Protein AF-A0A812IFD4-F1 (afdb_monomer)

Mean predicted aligned error: 11.05 Å

Radius of gyration: 20.98 Å; Cα contacts (8 Å, |Δi|>4): 106; chains: 1; bounding box: 43×43×52 Å

Secondary structure (DSSP, 8-state):
---PPPPHHHHHHHHHHHHHHHHHHHHHHS--SSB--HHHHHHHHHHHHHHHHHHHHHHHHHHHTT---S---TTHHHHHHHHHHHHHT-B-GGG-SS-TTTTHHHHHHHHHHTS-GGGHHHHHHHHHHHHHHTSPP-

Foldseek 3Di:
DPDDDDDPVLVVLVVLLVVLVVVLVVLLVVPPDQFADLVSLQVSLVSLVSNVVSLVVNVVVCVVVVHPDRDDDPCVVVSNQQSVCCNPVRGRSVPDDADPVRVPVVVLVVQQVVDDPVCSVVSSVVVVVVVVVPPPDD

Structure (mmCIF, N/CA/C/O backbone):
data_AF-A0A812IFD4-F1
#
_entry.id   AF-A0A812IFD4-F1
#
loop_
_atom_site.group_PDB
_atom_site.id
_atom_site.type_symbol
_atom_site.label_atom_id
_atom_site.label_alt_id
_atom_site.label_comp_id
_atom_site.label_asym_id
_atom_site.label_entity_id
_atom_site.label_seq_id
_atom_site.pdbx_PDB_ins_code
_atom_site.Cartn_x
_atom_site.Cartn_y
_atom_site.Cartn_z
_atom_site.occupancy
_atom_site.B_iso_or_equiv
_atom_site.auth_seq_id
_atom_site.auth_comp_id
_atom_site.auth_asym_id
_atom_site.auth_atom_id
_atom_site.pdbx_PDB_model_num
ATOM 1 N N . MET A 1 1 ? 20.183 -14.908 -19.687 1.00 52.84 1 MET A N 1
ATOM 2 C CA . MET A 1 1 ? 19.406 -13.725 -20.124 1.00 52.84 1 MET A CA 1
ATOM 3 C C . MET A 1 1 ? 20.184 -12.481 -19.714 1.00 52.84 1 MET A C 1
ATOM 5 O O . MET A 1 1 ? 20.318 -12.234 -18.522 1.00 52.84 1 MET A O 1
ATOM 9 N N . LEU A 1 2 ? 20.796 -11.768 -20.662 1.00 50.41 2 LEU A N 1
ATOM 10 C CA . LEU A 1 2 ? 21.571 -10.558 -20.366 1.00 50.41 2 LEU A CA 1
ATOM 11 C C . LEU A 1 2 ? 20.608 -9.449 -19.907 1.00 50.41 2 LEU A C 1
ATOM 13 O O . LEU A 1 2 ? 19.677 -9.092 -20.623 1.00 50.41 2 LEU A O 1
ATOM 17 N N . SER A 1 3 ? 20.794 -8.956 -18.681 1.00 67.56 3 SER A N 1
ATOM 18 C CA . SER A 1 3 ? 19.935 -7.945 -18.051 1.00 67.56 3 SER A CA 1
ATOM 19 C C . SER A 1 3 ? 20.046 -6.614 -18.800 1.00 67.56 3 SER A C 1
ATOM 21 O O . SER A 1 3 ? 21.043 -5.904 -18.672 1.00 67.56 3 SER A O 1
ATOM 23 N N . ARG A 1 4 ? 19.023 -6.267 -19.595 1.00 81.12 4 ARG A N 1
ATOM 24 C CA . ARG A 1 4 ? 18.864 -4.936 -20.203 1.00 81.12 4 ARG A CA 1
ATOM 25 C C . ARG A 1 4 ? 18.995 -3.867 -19.1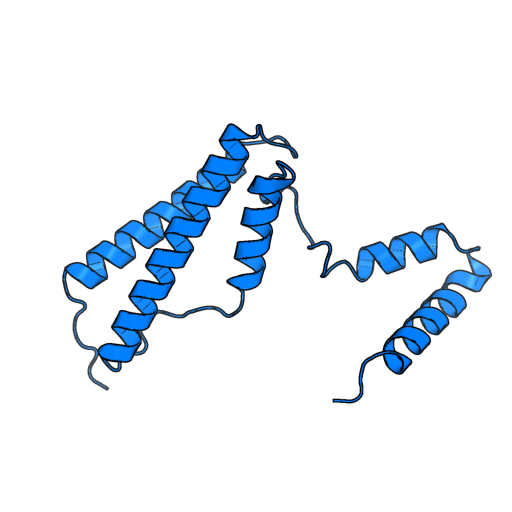14 1.00 81.12 4 ARG A C 1
ATOM 27 O O . ARG A 1 4 ? 18.287 -3.942 -18.110 1.00 81.12 4 ARG A O 1
ATOM 34 N N . LYS A 1 5 ? 19.838 -2.850 -19.322 1.00 85.31 5 LYS A N 1
ATOM 35 C CA . LYS A 1 5 ? 19.914 -1.701 -18.405 1.00 85.31 5 LYS A CA 1
ATOM 36 C C . LYS A 1 5 ? 18.553 -0.983 -18.337 1.00 85.31 5 LYS A C 1
ATOM 38 O O . LYS A 1 5 ? 17.932 -0.790 -19.386 1.00 85.31 5 LYS A O 1
ATOM 43 N N . PRO A 1 6 ? 18.078 -0.609 -17.138 1.00 85.44 6 PRO A N 1
ATOM 44 C CA . PRO A 1 6 ? 16.825 0.123 -17.012 1.00 85.44 6 PRO A CA 1
ATOM 45 C C . PRO A 1 6 ? 16.953 1.488 -17.694 1.00 85.44 6 PRO A C 1
ATOM 47 O O . PRO A 1 6 ? 17.998 2.129 -17.610 1.00 85.44 6 PRO A O 1
ATOM 50 N N . GLY A 1 7 ? 15.904 1.911 -18.398 1.00 89.38 7 GLY A N 1
ATOM 51 C CA . GLY A 1 7 ? 15.865 3.244 -19.009 1.00 89.38 7 GLY A CA 1
ATOM 52 C C . GLY A 1 7 ? 15.468 4.322 -17.999 1.00 89.38 7 GLY A C 1
ATOM 53 O O . GLY A 1 7 ? 14.851 4.018 -16.979 1.00 89.38 7 GLY A O 1
ATOM 54 N N . ASP A 1 8 ? 15.724 5.592 -18.312 1.00 92.62 8 ASP A N 1
ATOM 55 C CA . ASP A 1 8 ? 15.456 6.725 -17.407 1.00 92.62 8 ASP A CA 1
ATOM 56 C C . ASP A 1 8 ? 14.009 6.777 -16.904 1.00 92.62 8 ASP A C 1
ATOM 58 O O . ASP A 1 8 ? 13.746 7.059 -15.735 1.00 92.62 8 ASP A O 1
ATOM 62 N N . ARG A 1 9 ? 13.046 6.440 -17.770 1.00 91.75 9 ARG A N 1
ATOM 63 C CA . ARG A 1 9 ? 11.626 6.377 -17.398 1.00 91.75 9 ARG A CA 1
ATOM 64 C C . ARG A 1 9 ? 11.344 5.292 -16.359 1.00 91.75 9 ARG A C 1
ATOM 66 O O . ARG A 1 9 ? 10.554 5.520 -15.448 1.00 91.75 9 ARG A O 1
ATOM 73 N N . GLU A 1 10 ? 11.978 4.132 -16.492 1.00 92.38 10 GLU A N 1
ATOM 74 C CA . GLU A 1 10 ? 11.846 3.021 -15.545 1.00 92.38 10 GLU A CA 1
ATOM 75 C C . GLU A 1 10 ? 12.463 3.396 -14.193 1.00 92.38 10 GLU A C 1
ATOM 77 O O . GLU A 1 10 ? 11.832 3.206 -13.158 1.00 92.38 10 GLU A O 1
ATOM 82 N N . ILE A 1 11 ? 13.642 4.028 -14.208 1.00 93.38 11 ILE A N 1
ATOM 83 C CA . ILE A 1 11 ? 14.314 4.537 -13.004 1.00 93.38 11 ILE A CA 1
ATOM 84 C C . ILE A 1 11 ? 13.447 5.590 -12.303 1.00 93.38 11 ILE A C 1
ATOM 86 O O . ILE A 1 11 ? 13.251 5.526 -11.089 1.00 93.38 11 ILE A O 1
ATOM 90 N N . LYS A 1 12 ? 12.869 6.531 -13.057 1.00 95.31 12 LYS A N 1
ATOM 91 C CA . LYS A 1 12 ? 11.994 7.573 -12.506 1.00 95.31 12 LYS A CA 1
ATOM 92 C C . LYS A 1 12 ? 10.736 6.984 -11.870 1.00 95.31 12 LYS A C 1
ATOM 94 O O . LYS A 1 12 ? 10.364 7.394 -10.774 1.00 95.31 12 LYS A O 1
ATOM 99 N N . LEU A 1 13 ? 10.100 6.008 -12.520 1.00 94.06 13 LEU A N 1
ATOM 100 C CA . LEU A 1 13 ? 8.943 5.307 -11.957 1.00 94.06 13 LEU A CA 1
ATOM 101 C C . LEU A 1 13 ? 9.309 4.529 -10.690 1.00 94.06 13 LEU A C 1
ATOM 103 O O . LEU A 1 13 ? 8.551 4.568 -9.725 1.00 94.06 13 LEU A O 1
ATOM 107 N N . ALA A 1 14 ? 10.469 3.870 -10.667 1.00 93.00 14 ALA A N 1
ATOM 108 C CA . ALA A 1 14 ? 10.960 3.148 -9.497 1.00 93.00 14 ALA A CA 1
ATOM 109 C C . ALA A 1 14 ? 11.222 4.087 -8.313 1.00 93.00 14 ALA A C 1
ATOM 111 O O . ALA A 1 14 ? 10.797 3.798 -7.193 1.00 93.00 14 ALA A O 1
ATOM 112 N N . SER A 1 15 ? 11.848 5.237 -8.573 1.00 95.75 15 SER A N 1
ATOM 113 C CA . SER A 1 15 ? 12.091 6.274 -7.568 1.00 95.75 15 SER A CA 1
ATOM 114 C C . SER A 1 15 ? 10.778 6.809 -6.988 1.00 95.75 15 SER A C 1
ATOM 116 O O . SER A 1 15 ? 10.565 6.736 -5.782 1.00 95.75 15 SER A O 1
ATOM 118 N N . LEU A 1 16 ? 9.835 7.219 -7.846 1.00 96.62 16 LEU A N 1
ATOM 119 C CA . LEU A 1 16 ? 8.522 7.717 -7.415 1.00 96.62 16 LEU A CA 1
ATOM 120 C C . LEU A 1 16 ? 7.705 6.660 -6.663 1.00 96.62 16 LEU A C 1
ATOM 122 O O . LEU A 1 16 ? 7.031 6.975 -5.686 1.00 96.62 16 LEU A O 1
ATOM 126 N N . SER A 1 17 ? 7.758 5.402 -7.109 1.00 94.69 17 SER A N 1
ATOM 127 C CA . SER A 1 17 ? 7.079 4.294 -6.434 1.00 94.69 17 SER A CA 1
ATOM 128 C C . SER A 1 17 ? 7.634 4.102 -5.025 1.00 94.69 17 SER A C 1
ATOM 130 O O . SER A 1 17 ? 6.870 3.909 -4.082 1.00 94.69 17 SER A O 1
ATOM 132 N N . THR A 1 18 ? 8.958 4.162 -4.881 1.00 93.06 18 THR A N 1
ATOM 133 C CA . THR A 1 18 ? 9.636 4.023 -3.587 1.00 93.06 18 THR A CA 1
ATOM 134 C C . THR A 1 18 ? 9.293 5.187 -2.667 1.00 93.06 18 THR A C 1
ATOM 136 O O . THR A 1 18 ? 8.935 4.959 -1.516 1.00 93.06 18 THR A O 1
ATOM 139 N N . ASP A 1 19 ? 9.316 6.416 -3.183 1.00 96.31 19 ASP A N 1
ATOM 140 C CA . ASP A 1 19 ? 8.955 7.615 -2.426 1.00 96.31 19 ASP A CA 1
ATOM 141 C C . ASP A 1 19 ? 7.507 7.559 -1.912 1.00 96.31 19 ASP A C 1
ATOM 143 O O . ASP A 1 19 ? 7.263 7.769 -0.726 1.00 96.31 19 ASP A O 1
ATOM 147 N N . CYS A 1 20 ? 6.551 7.154 -2.760 1.00 96.12 20 CYS A N 1
ATOM 148 C CA . CYS A 1 20 ? 5.160 6.968 -2.337 1.00 96.12 20 CYS A CA 1
ATOM 149 C C . CYS A 1 20 ? 5.043 5.946 -1.200 1.00 96.12 20 CYS A C 1
ATOM 151 O O . CYS A 1 20 ? 4.311 6.176 -0.240 1.00 96.12 20 CYS A O 1
ATOM 153 N N . LEU A 1 21 ? 5.766 4.826 -1.285 1.00 93.75 21 LEU A N 1
ATOM 154 C CA . LEU A 1 21 ? 5.730 3.795 -0.249 1.00 93.75 21 LEU A CA 1
ATOM 155 C C . LEU A 1 21 ? 6.345 4.287 1.068 1.00 93.75 21 LEU A C 1
ATOM 157 O O . LEU A 1 21 ? 5.760 4.085 2.131 1.00 93.75 21 LEU A O 1
ATOM 161 N N . LEU A 1 22 ? 7.495 4.962 1.007 1.00 94.81 22 LEU A N 1
ATOM 162 C CA . LEU A 1 22 ? 8.148 5.542 2.184 1.00 94.81 22 LEU A CA 1
ATOM 163 C C . LEU A 1 22 ? 7.264 6.599 2.843 1.00 94.81 22 LEU A C 1
ATOM 165 O O . LEU A 1 22 ? 7.095 6.597 4.062 1.00 94.81 22 LEU A O 1
ATOM 169 N N . ARG A 1 23 ? 6.643 7.464 2.038 1.00 96.69 23 ARG A N 1
ATOM 170 C CA . ARG A 1 23 ? 5.703 8.470 2.524 1.00 96.69 23 ARG A CA 1
ATOM 171 C C . ARG A 1 23 ? 4.472 7.833 3.156 1.00 96.69 23 ARG A C 1
ATOM 173 O O . ARG A 1 23 ? 4.028 8.306 4.196 1.00 96.69 23 ARG A O 1
ATOM 180 N N . TRP A 1 24 ? 3.947 6.754 2.579 1.00 95.56 24 TRP A N 1
ATOM 181 C CA . TRP A 1 24 ? 2.843 6.006 3.176 1.00 95.56 24 TRP A CA 1
ATOM 182 C C . TRP A 1 24 ? 3.212 5.465 4.564 1.00 95.56 24 TRP A C 1
ATOM 184 O O . TRP A 1 24 ? 2.483 5.723 5.519 1.00 95.56 24 TRP A O 1
ATOM 194 N N . PHE A 1 25 ? 4.375 4.813 4.702 1.00 94.50 25 PHE A N 1
ATOM 195 C CA . PHE A 1 25 ? 4.877 4.348 6.002 1.00 94.50 25 PHE A CA 1
ATOM 196 C C . PHE A 1 25 ? 5.063 5.498 6.997 1.00 94.50 25 PHE A C 1
ATOM 198 O O . PHE A 1 25 ? 4.661 5.398 8.154 1.00 94.50 25 PHE A O 1
ATOM 205 N N . HIS A 1 26 ? 5.624 6.619 6.546 1.00 94.69 26 HIS A N 1
ATOM 206 C CA . HIS A 1 26 ? 5.794 7.798 7.386 1.00 94.69 26 HIS A CA 1
ATOM 207 C C . HIS A 1 26 ? 4.453 8.333 7.909 1.00 94.69 26 HIS A C 1
ATOM 209 O O . HIS A 1 26 ? 4.339 8.632 9.096 1.00 94.69 26 HIS A O 1
ATOM 215 N N . LEU A 1 27 ? 3.424 8.417 7.059 1.00 94.44 27 LEU A N 1
ATOM 216 C CA . LEU A 1 27 ? 2.098 8.911 7.447 1.00 94.44 27 LEU A CA 1
ATOM 217 C C . LEU A 1 27 ? 1.430 8.024 8.506 1.00 94.44 27 LEU A C 1
ATOM 219 O O . LEU A 1 27 ? 0.847 8.547 9.458 1.00 94.44 27 LEU A O 1
ATOM 223 N N . ILE A 1 28 ? 1.526 6.698 8.371 1.00 93.12 28 ILE A N 1
ATOM 224 C CA . ILE A 1 28 ? 0.915 5.776 9.340 1.00 93.12 28 ILE A CA 1
ATOM 225 C C . ILE A 1 28 ? 1.673 5.749 10.675 1.00 93.12 28 ILE A C 1
ATOM 227 O O . ILE A 1 28 ? 1.037 5.660 11.725 1.00 93.12 28 ILE A O 1
ATOM 231 N N . GLU A 1 29 ? 3.005 5.890 10.662 1.00 91.00 29 GLU A N 1
ATOM 232 C CA . GLU A 1 29 ? 3.833 5.907 11.880 1.00 91.00 29 GLU A CA 1
ATOM 233 C C . GLU A 1 29 ? 3.729 7.228 12.648 1.00 91.00 29 GLU A C 1
ATOM 235 O O . GLU A 1 29 ? 3.665 7.234 13.877 1.00 91.00 29 GLU A O 1
ATOM 240 N N . THR A 1 30 ? 3.655 8.356 11.938 1.00 92.50 30 THR A N 1
ATOM 241 C CA . THR A 1 30 ? 3.490 9.686 12.554 1.00 92.50 30 THR A CA 1
ATOM 242 C C . THR A 1 30 ? 2.069 9.961 13.040 1.00 92.50 30 THR A C 1
ATOM 244 O O . THR A 1 30 ? 1.834 10.960 13.719 1.00 92.50 30 THR A O 1
ATOM 247 N N . SER A 1 31 ? 1.128 9.060 12.754 1.00 87.94 31 SER A N 1
ATOM 248 C CA . SER A 1 31 ? -0.249 9.111 13.242 1.00 87.94 31 SER A CA 1
ATOM 249 C C . SER A 1 31 ? -0.424 8.136 14.418 1.00 87.94 31 SER A C 1
ATOM 251 O O . SER A 1 31 ? -0.900 7.024 14.229 1.00 87.94 31 SER A O 1
ATOM 253 N N . PRO A 1 32 ? -0.080 8.486 15.672 1.00 76.88 32 PRO A N 1
ATOM 254 C CA . PRO A 1 32 ? -0.049 7.518 16.778 1.00 76.88 32 PRO A CA 1
ATOM 255 C C . PRO A 1 32 ? -1.429 6.972 17.175 1.00 76.88 32 PRO A C 1
ATOM 257 O O . PRO A 1 32 ? -1.519 5.986 17.907 1.00 76.88 32 PRO A O 1
ATOM 260 N N . LYS A 1 33 ? -2.511 7.617 16.728 1.00 85.62 33 LYS A N 1
ATOM 261 C CA . LYS A 1 33 ? -3.884 7.235 17.056 1.00 85.62 33 LYS A CA 1
ATOM 262 C C . LYS A 1 33 ? -4.353 6.075 16.178 1.00 85.62 33 LYS A C 1
ATOM 264 O O . LYS A 1 33 ? -4.021 5.995 14.999 1.00 85.62 33 LYS A O 1
ATOM 269 N N . ARG A 1 34 ? -5.195 5.217 16.763 1.00 85.75 34 ARG A N 1
ATOM 270 C CA . ARG A 1 34 ? -5.886 4.131 16.048 1.00 85.75 34 ARG A CA 1
ATOM 271 C C . ARG A 1 34 ? -6.812 4.655 14.949 1.00 85.75 34 ARG A C 1
ATOM 273 O O . ARG A 1 34 ? -6.938 4.009 13.919 1.00 85.75 34 ARG A O 1
ATOM 280 N N . PHE A 1 35 ? -7.423 5.815 15.174 1.00 90.88 35 PHE A N 1
ATOM 281 C CA . PHE A 1 35 ? -8.280 6.492 14.209 1.00 90.88 35 PHE A CA 1
ATOM 282 C C . PHE A 1 35 ? -7.647 7.823 13.807 1.00 90.88 35 PHE A C 1
ATOM 284 O O . PHE A 1 35 ? -7.158 8.569 14.663 1.00 90.88 35 PHE A O 1
ATOM 291 N N . VAL A 1 36 ? -7.653 8.098 12.511 1.00 92.25 36 VAL A N 1
ATOM 292 C CA . VAL A 1 36 ? -7.161 9.322 11.881 1.00 92.25 36 VAL A CA 1
ATOM 293 C C . VAL A 1 36 ? -8.337 10.189 11.437 1.00 92.25 36 VAL A C 1
ATOM 295 O O . VAL A 1 36 ? -9.470 9.719 11.344 1.00 92.25 36 VAL A O 1
ATOM 298 N N . SER A 1 37 ? -8.091 11.476 11.185 1.00 94.19 37 SER A N 1
ATOM 299 C CA . SER A 1 37 ? -9.126 12.327 10.587 1.00 94.19 37 SER A CA 1
ATOM 300 C C . SER A 1 37 ? -9.450 11.867 9.161 1.00 94.19 37 SER A C 1
ATOM 302 O O . SER A 1 37 ? -8.620 11.237 8.507 1.00 94.19 37 SER A O 1
ATOM 304 N N . GLN A 1 38 ? -10.625 12.233 8.642 1.00 94.19 38 GLN A N 1
ATOM 305 C CA . GLN A 1 38 ? -11.006 11.912 7.260 1.00 94.19 38 GLN A CA 1
ATOM 306 C C . GLN A 1 38 ? -9.974 12.420 6.240 1.00 94.19 38 GLN A C 1
ATOM 308 O O . GLN A 1 38 ? -9.645 11.731 5.278 1.00 94.19 38 GLN A O 1
ATOM 313 N N . GLU A 1 39 ? -9.424 13.613 6.472 1.00 95.50 39 GLU A N 1
ATOM 314 C CA . GLU A 1 39 ? -8.382 14.203 5.630 1.00 95.50 39 GLU A CA 1
ATOM 315 C C . GLU A 1 39 ? -7.089 13.373 5.653 1.00 95.50 39 GLU A C 1
ATOM 317 O O . GLU A 1 39 ? -6.513 13.072 4.607 1.00 95.50 39 GLU A O 1
ATOM 322 N N . GLN A 1 40 ? -6.656 12.941 6.841 1.00 94.50 40 GLN A N 1
ATOM 323 C CA . GLN A 1 40 ? -5.489 12.074 6.994 1.00 94.50 40 GLN A CA 1
ATOM 324 C C . GLN A 1 40 ? -5.720 10.696 6.365 1.00 94.50 40 GLN A C 1
ATOM 326 O O . GLN A 1 40 ? -4.841 10.194 5.667 1.00 94.50 40 GLN A O 1
ATOM 331 N N . GLY A 1 41 ? -6.903 10.109 6.562 1.00 95.12 41 GLY A N 1
ATOM 332 C CA . GLY A 1 41 ? -7.304 8.844 5.949 1.00 95.12 41 GLY A CA 1
ATOM 333 C C . GLY A 1 41 ? -7.255 8.907 4.424 1.00 95.12 41 GLY A C 1
ATOM 334 O O . GLY A 1 41 ? -6.634 8.059 3.781 1.00 95.12 41 GLY A O 1
ATOM 335 N N . GLN A 1 42 ? -7.797 9.980 3.841 1.00 96.62 42 GLN A N 1
ATOM 336 C CA . GLN A 1 42 ? -7.726 10.243 2.406 1.00 96.62 42 GLN A CA 1
ATOM 337 C C . GLN A 1 42 ? -6.279 10.402 1.916 1.00 96.62 42 GLN A C 1
ATOM 339 O O . GLN A 1 42 ? -5.925 9.871 0.861 1.00 96.62 42 GLN A O 1
ATOM 344 N N . LEU A 1 43 ? -5.430 11.111 2.668 1.00 96.62 43 LEU A N 1
ATOM 345 C CA . LEU A 1 43 ? -4.021 11.309 2.324 1.00 96.62 43 LEU A CA 1
ATOM 346 C C . LEU A 1 43 ? -3.230 9.992 2.353 1.00 96.62 43 LEU A C 1
ATOM 348 O O . LEU A 1 43 ? -2.461 9.721 1.424 1.00 96.62 43 LEU A O 1
ATOM 352 N N . ILE A 1 44 ? -3.437 9.164 3.381 1.00 95.25 44 ILE A N 1
ATOM 353 C CA . ILE A 1 44 ? -2.849 7.824 3.503 1.00 95.25 44 ILE A CA 1
ATOM 354 C C . ILE A 1 44 ? -3.290 6.964 2.315 1.00 95.25 44 ILE A C 1
ATOM 356 O O . ILE A 1 44 ? -2.443 6.445 1.582 1.00 95.25 44 ILE A O 1
ATOM 360 N N . ALA A 1 45 ? -4.599 6.874 2.067 1.00 95.94 45 ALA A N 1
ATOM 361 C CA . ALA A 1 45 ? -5.156 6.064 0.991 1.00 95.94 45 ALA A CA 1
ATOM 362 C C . ALA A 1 45 ? -4.631 6.499 -0.387 1.00 95.94 45 ALA A C 1
ATOM 364 O O . ALA A 1 45 ? -4.094 5.684 -1.137 1.00 95.94 45 ALA A O 1
ATOM 365 N N . ASN A 1 46 ? -4.689 7.795 -0.707 1.00 97.06 46 ASN A N 1
ATOM 366 C CA . ASN A 1 46 ? -4.240 8.331 -1.998 1.00 97.06 46 ASN A CA 1
ATOM 367 C C . ASN A 1 46 ? -2.741 8.117 -2.241 1.00 97.06 46 ASN A C 1
ATOM 369 O O . ASN A 1 46 ? -2.324 7.830 -3.371 1.00 97.06 46 ASN A O 1
ATOM 373 N N . THR A 1 47 ? -1.930 8.233 -1.188 1.00 96.94 47 THR A N 1
ATOM 374 C CA . THR A 1 47 ? -0.490 7.956 -1.254 1.00 96.94 47 THR A CA 1
ATOM 375 C C . THR A 1 47 ? -0.242 6.476 -1.562 1.00 96.94 47 THR A C 1
ATOM 377 O O . THR A 1 47 ? 0.530 6.152 -2.469 1.00 96.94 47 THR A O 1
ATOM 380 N N . GLY A 1 48 ? -0.962 5.570 -0.895 1.00 95.50 48 GLY A N 1
ATOM 381 C CA . GLY A 1 48 ? -0.872 4.132 -1.154 1.00 95.50 48 GLY A CA 1
ATOM 382 C C . GLY A 1 48 ? -1.375 3.723 -2.543 1.00 95.50 48 GLY A C 1
ATOM 383 O O . GLY A 1 48 ? -0.722 2.940 -3.237 1.00 95.50 48 GLY A O 1
ATOM 384 N N . TYR A 1 49 ? -2.477 4.309 -3.020 1.00 96.31 49 TYR A N 1
ATOM 385 C CA . TYR A 1 49 ? -2.976 4.072 -4.379 1.00 96.31 49 TYR A CA 1
ATOM 386 C C . TYR A 1 49 ? -1.988 4.555 -5.444 1.00 96.31 49 TYR A C 1
ATOM 388 O O . TYR A 1 49 ? -1.834 3.923 -6.494 1.00 96.31 49 TYR A O 1
ATOM 396 N N . SER A 1 50 ? -1.283 5.656 -5.176 1.00 96.75 50 SER A N 1
ATOM 397 C CA . SER A 1 50 ? -0.225 6.156 -6.058 1.00 96.75 50 SER A CA 1
ATOM 398 C C . SER A 1 50 ? 0.933 5.162 -6.149 1.00 96.75 50 SER A C 1
ATOM 400 O O . SER A 1 50 ? 1.349 4.826 -7.260 1.00 96.75 50 SER A O 1
ATOM 402 N N . PHE A 1 51 ? 1.374 4.600 -5.018 1.00 95.56 51 PHE A N 1
ATOM 403 C CA . PHE A 1 51 ? 2.344 3.502 -5.003 1.00 95.56 51 PHE A CA 1
ATOM 404 C C . PHE A 1 51 ? 1.864 2.300 -5.831 1.00 95.56 51 PHE A C 1
ATOM 406 O O . PHE A 1 51 ? 2.585 1.850 -6.722 1.00 95.56 51 PHE A O 1
ATOM 413 N N . GLN A 1 52 ? 0.636 1.812 -5.616 1.00 93.94 52 GLN A N 1
ATOM 414 C CA . GLN A 1 52 ? 0.104 0.667 -6.367 1.00 93.94 52 GLN A CA 1
ATOM 415 C C . GLN A 1 52 ? 0.081 0.909 -7.880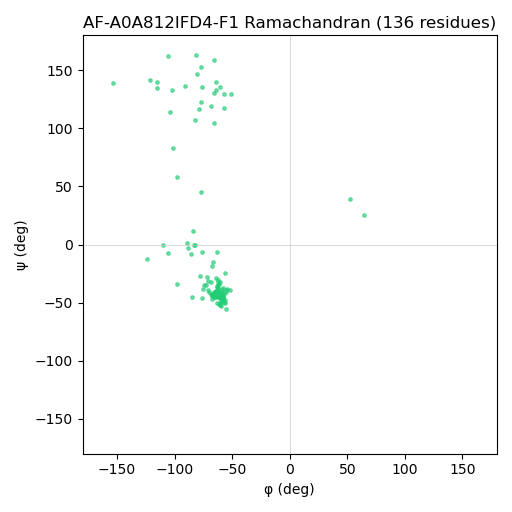 1.00 93.94 52 GLN A C 1
ATOM 417 O O . GLN A 1 52 ? 0.472 0.037 -8.660 1.00 93.94 52 GLN A O 1
ATOM 422 N N . ARG A 1 53 ? -0.361 2.095 -8.315 1.00 94.50 53 ARG A N 1
ATOM 423 C CA . ARG A 1 53 ? -0.382 2.471 -9.737 1.00 94.50 53 ARG A CA 1
ATOM 424 C C . ARG A 1 53 ? 1.020 2.466 -10.342 1.00 94.50 53 ARG A C 1
ATOM 426 O O . ARG A 1 53 ? 1.204 1.931 -11.435 1.00 94.50 53 ARG A O 1
ATOM 433 N N . LEU A 1 54 ? 2.002 3.025 -9.637 1.00 94.81 54 LEU A N 1
ATOM 434 C CA . LEU A 1 54 ? 3.392 3.076 -10.096 1.00 94.81 54 LEU A CA 1
ATOM 435 C C . LEU A 1 54 ? 4.033 1.681 -10.130 1.00 94.81 54 LEU A C 1
ATOM 437 O O . LEU A 1 54 ? 4.668 1.327 -11.123 1.00 94.81 54 LEU A O 1
ATOM 441 N N . ALA A 1 55 ? 3.794 0.852 -9.112 1.00 92.62 55 ALA A N 1
ATOM 442 C CA . ALA A 1 55 ? 4.266 -0.530 -9.069 1.00 92.62 55 ALA A CA 1
ATOM 443 C C . ALA A 1 55 ? 3.680 -1.381 -10.211 1.00 92.62 55 ALA A C 1
ATOM 445 O O . ALA A 1 55 ? 4.402 -2.141 -10.860 1.00 92.62 55 ALA A O 1
ATOM 446 N N . ARG A 1 56 ? 2.386 -1.211 -10.526 1.00 92.00 56 ARG A N 1
ATOM 447 C CA . ARG A 1 56 ? 1.752 -1.855 -11.691 1.00 92.00 56 ARG A CA 1
ATOM 448 C C . ARG A 1 56 ? 2.366 -1.385 -13.009 1.00 92.00 56 ARG A C 1
ATOM 450 O O . ARG A 1 56 ? 2.608 -2.218 -13.879 1.00 92.00 56 ARG A O 1
ATOM 457 N N . ALA A 1 57 ? 2.658 -0.092 -13.148 1.00 93.12 57 ALA A N 1
ATOM 458 C CA . ALA A 1 57 ? 3.329 0.431 -14.336 1.00 93.12 57 ALA A CA 1
ATOM 459 C C . ALA A 1 57 ? 4.734 -0.176 -14.508 1.00 93.12 57 ALA A C 1
ATOM 461 O O . ALA A 1 57 ? 5.084 -0.603 -15.605 1.00 93.12 57 ALA A O 1
ATOM 462 N N . LEU A 1 58 ? 5.521 -0.293 -13.432 1.00 92.50 58 LEU A N 1
ATOM 463 C CA . LEU A 1 58 ? 6.837 -0.951 -13.462 1.00 92.50 58 LEU A CA 1
ATOM 464 C C . LEU A 1 58 ? 6.745 -2.417 -13.894 1.00 92.50 58 LEU A C 1
ATOM 466 O O . LEU A 1 58 ? 7.549 -2.881 -14.702 1.00 92.50 58 LEU A O 1
ATOM 470 N N . ALA A 1 59 ? 5.737 -3.140 -13.412 1.00 90.62 59 ALA A N 1
ATOM 471 C CA . ALA A 1 59 ? 5.501 -4.515 -13.829 1.00 90.62 59 ALA A CA 1
ATOM 472 C C . ALA A 1 59 ? 5.155 -4.623 -15.320 1.00 90.62 59 ALA A C 1
ATOM 474 O O . ALA A 1 59 ? 5.686 -5.489 -16.010 1.00 90.62 59 ALA A O 1
ATOM 475 N N . GLN A 1 60 ? 4.329 -3.710 -15.839 1.00 90.75 60 GLN A N 1
ATOM 476 C CA . GLN A 1 60 ? 4.046 -3.628 -17.275 1.00 90.75 60 GLN A CA 1
ATOM 477 C C . GLN A 1 60 ? 5.322 -3.353 -18.081 1.00 90.75 60 GLN A C 1
ATOM 479 O O . GLN A 1 60 ? 5.552 -4.015 -19.089 1.00 90.75 60 GLN A O 1
ATOM 484 N N . PHE A 1 61 ? 6.193 -2.446 -17.616 1.00 90.44 61 PHE A N 1
ATOM 485 C CA . PHE A 1 61 ? 7.503 -2.210 -18.238 1.00 90.44 61 PHE A CA 1
ATOM 486 C C . PHE A 1 61 ? 8.359 -3.478 -18.287 1.00 90.44 61 PHE A C 1
ATOM 488 O O . PHE A 1 61 ? 8.933 -3.782 -19.332 1.00 90.44 61 PHE A O 1
ATOM 495 N N . ALA A 1 62 ? 8.420 -4.222 -17.182 1.00 89.00 62 ALA A N 1
ATOM 496 C CA . ALA A 1 62 ? 9.142 -5.487 -17.097 1.00 89.00 62 ALA A CA 1
ATOM 497 C C . ALA A 1 62 ? 8.611 -6.525 -18.100 1.00 89.00 62 ALA A C 1
ATOM 499 O O . ALA A 1 62 ? 9.398 -7.106 -18.848 1.00 89.00 62 ALA A O 1
ATOM 500 N N . VAL A 1 63 ? 7.286 -6.697 -18.175 1.00 89.62 63 VAL A N 1
ATOM 501 C CA . VAL A 1 63 ? 6.634 -7.623 -19.116 1.00 89.62 63 VAL A CA 1
ATOM 502 C C . VAL A 1 63 ? 6.932 -7.236 -20.565 1.00 89.62 63 VAL A C 1
ATOM 504 O O . VAL A 1 63 ? 7.432 -8.065 -21.321 1.00 89.62 63 VAL A O 1
ATOM 507 N N . THR A 1 64 ? 6.716 -5.973 -20.945 1.00 89.81 64 THR A N 1
ATOM 508 C CA . THR A 1 64 ? 6.967 -5.496 -22.317 1.00 89.81 64 THR A CA 1
ATOM 509 C C . THR A 1 64 ? 8.439 -5.619 -22.708 1.00 89.81 64 THR A C 1
ATOM 511 O O . THR A 1 64 ? 8.763 -5.923 -23.852 1.00 89.81 64 THR A O 1
ATOM 514 N N . ALA A 1 65 ? 9.354 -5.411 -21.761 1.00 88.00 65 ALA A N 1
ATOM 515 C CA . ALA A 1 65 ? 10.786 -5.563 -21.986 1.00 88.00 65 ALA A CA 1
ATOM 516 C C . ALA A 1 65 ? 11.278 -7.019 -21.886 1.00 88.00 65 ALA A C 1
ATOM 518 O O . ALA A 1 65 ? 12.476 -7.244 -22.054 1.00 88.00 65 ALA A O 1
ATOM 519 N N . SER A 1 66 ? 10.396 -7.989 -21.609 1.00 89.38 66 SER A N 1
ATOM 520 C CA . SER A 1 66 ? 10.744 -9.398 -21.367 1.00 89.38 66 SER A CA 1
ATOM 521 C C . SER A 1 66 ? 11.830 -9.580 -20.294 1.00 89.38 66 SER A C 1
ATOM 523 O O . SER A 1 66 ? 12.716 -10.426 -20.414 1.00 89.38 66 SER A O 1
ATOM 525 N N . VAL A 1 67 ? 11.773 -8.770 -19.230 1.00 89.12 67 VAL A N 1
ATOM 526 C CA . VAL A 1 67 ? 12.683 -8.847 -18.076 1.00 89.12 67 VAL A CA 1
ATOM 527 C C . VAL A 1 67 ? 11.904 -9.076 -16.786 1.00 89.12 67 VAL A C 1
ATOM 529 O O . VAL A 1 67 ? 10.864 -8.474 -16.554 1.00 89.12 67 VAL A O 1
ATOM 532 N N . MET A 1 68 ? 12.439 -9.894 -15.882 1.00 85.62 68 MET A N 1
ATOM 533 C CA . MET A 1 68 ? 11.828 -10.162 -14.572 1.00 85.62 68 MET A CA 1
ATOM 534 C C . MET A 1 68 ? 12.460 -9.300 -13.471 1.00 85.62 68 MET A C 1
ATOM 536 O O . MET A 1 68 ? 13.036 -9.817 -12.517 1.00 85.62 68 MET A O 1
ATOM 540 N N . ARG A 1 69 ? 12.413 -7.970 -13.627 1.00 87.44 69 ARG A N 1
ATOM 541 C CA . ARG A 1 69 ? 13.050 -7.035 -12.678 1.00 87.44 69 ARG A CA 1
ATOM 542 C C . ARG A 1 69 ? 12.159 -6.700 -11.482 1.00 87.44 69 ARG A C 1
ATOM 544 O O . ARG A 1 69 ? 12.628 -6.694 -10.348 1.00 87.44 69 ARG A O 1
ATOM 551 N N . TRP A 1 70 ? 10.885 -6.415 -11.735 1.00 86.56 70 TRP A N 1
ATOM 552 C CA . TRP A 1 70 ? 9.961 -5.897 -10.727 1.00 86.56 70 TRP A CA 1
ATOM 553 C C . TRP A 1 70 ? 9.015 -6.999 -10.264 1.00 86.56 70 TRP A C 1
ATOM 555 O O . TRP A 1 70 ? 8.203 -7.501 -11.039 1.00 86.56 70 TRP A O 1
ATOM 565 N N . LYS A 1 71 ? 9.126 -7.391 -8.992 1.00 76.12 71 LYS A N 1
ATOM 566 C CA . LYS A 1 71 ? 8.224 -8.377 -8.391 1.00 76.12 71 LYS A CA 1
ATOM 567 C C . LYS A 1 71 ? 6.902 -7.705 -8.030 1.00 76.12 71 LYS A C 1
ATOM 569 O O . LYS A 1 71 ? 6.867 -6.855 -7.145 1.00 76.12 71 LYS A O 1
ATOM 574 N N . LEU A 1 72 ? 5.811 -8.138 -8.655 1.00 75.38 72 LEU A N 1
ATOM 575 C CA . LEU A 1 72 ? 4.478 -7.913 -8.103 1.00 75.38 72 LEU A CA 1
ATOM 576 C C . LEU A 1 72 ? 4.211 -8.990 -7.058 1.00 75.38 72 LEU A C 1
ATOM 578 O O . LEU A 1 72 ? 4.018 -10.155 -7.399 1.00 75.38 72 LEU A O 1
ATOM 582 N N . LEU A 1 73 ? 4.231 -8.616 -5.781 1.00 70.19 73 LEU A N 1
ATOM 583 C CA . LEU A 1 73 ? 3.853 -9.548 -4.727 1.00 70.19 73 LEU A CA 1
ATOM 584 C C . LEU A 1 73 ? 2.321 -9.689 -4.701 1.00 70.19 73 LEU A C 1
ATOM 586 O O . LEU A 1 73 ? 1.619 -8.679 -4.730 1.00 70.19 73 LEU A O 1
ATOM 590 N N . PRO A 1 74 ? 1.775 -10.912 -4.588 1.00 55.38 74 PRO A N 1
ATOM 591 C CA . PRO A 1 74 ? 0.328 -11.164 -4.619 1.00 55.38 74 PRO A CA 1
ATOM 592 C C . PRO A 1 74 ? -0.455 -10.519 -3.459 1.00 55.38 74 PRO A C 1
ATOM 594 O O . PRO A 1 74 ? -1.680 -10.517 -3.466 1.00 55.38 74 PRO A O 1
ATOM 597 N N . LYS A 1 75 ? 0.228 -9.912 -2.480 1.00 71.19 75 LYS A N 1
ATOM 598 C CA . LYS A 1 75 ? -0.386 -9.229 -1.332 1.00 71.19 75 LYS A CA 1
ATOM 599 C C . LYS A 1 75 ? -0.803 -7.776 -1.609 1.00 71.19 75 LYS A C 1
ATOM 601 O O . LYS A 1 75 ? -1.143 -7.058 -0.677 1.00 71.19 75 LYS A O 1
ATOM 606 N N . PHE A 1 76 ? -0.818 -7.324 -2.866 1.00 82.44 76 PHE A N 1
ATOM 607 C CA . PHE A 1 76 ? -1.342 -5.990 -3.192 1.00 82.44 76 PHE A CA 1
ATOM 608 C C . PHE A 1 76 ? -2.826 -5.827 -2.857 1.00 82.44 76 PHE A C 1
ATOM 610 O O . PHE A 1 76 ? -3.215 -4.737 -2.466 1.00 82.44 76 PHE A O 1
ATOM 617 N N . HIS A 1 77 ? -3.626 -6.892 -2.955 1.00 84.62 77 HIS A N 1
ATOM 618 C CA . HIS A 1 77 ? -5.032 -6.871 -2.540 1.00 84.62 77 HIS A CA 1
ATOM 619 C C . HIS A 1 77 ? -5.183 -6.547 -1.048 1.00 84.62 77 HIS A C 1
ATOM 621 O O . HIS A 1 77 ? -5.937 -5.659 -0.676 1.00 84.62 77 HIS A O 1
ATOM 627 N N . VAL A 1 78 ? -4.372 -7.203 -0.218 1.00 84.44 78 VAL A N 1
ATOM 628 C CA . VAL A 1 78 ? -4.297 -6.963 1.226 1.00 84.44 78 VAL A CA 1
ATOM 629 C C . VAL A 1 78 ? -3.892 -5.517 1.518 1.00 84.44 78 VAL A C 1
ATOM 631 O O . VAL A 1 78 ? -4.469 -4.850 2.370 1.00 84.44 78 VAL A O 1
ATOM 634 N N . TYR A 1 79 ? -2.923 -4.999 0.762 1.00 88.38 79 TYR A N 1
ATOM 635 C CA . TYR A 1 79 ? -2.553 -3.593 0.850 1.00 88.38 79 TYR A CA 1
ATOM 636 C C . TYR A 1 79 ? -3.711 -2.665 0.450 1.00 88.38 79 TYR A C 1
ATOM 638 O O . TYR A 1 79 ? -3.921 -1.681 1.141 1.00 88.38 79 TYR A O 1
ATOM 646 N N . THR A 1 80 ? -4.490 -2.982 -0.596 1.00 91.38 80 THR A N 1
ATOM 647 C CA . THR A 1 80 ? -5.690 -2.212 -0.982 1.00 91.38 80 THR A CA 1
ATOM 648 C C . THR A 1 80 ? -6.680 -2.110 0.170 1.00 91.38 80 THR A C 1
ATOM 650 O O . THR A 1 80 ? -7.105 -1.004 0.483 1.00 91.38 80 THR A O 1
ATOM 653 N N . HIS A 1 81 ? -6.977 -3.226 0.840 1.00 89.31 81 HIS A N 1
ATOM 654 C CA . HIS A 1 81 ? -7.880 -3.232 1.991 1.00 89.31 81 HIS A CA 1
ATOM 655 C C . HIS A 1 81 ? -7.412 -2.278 3.091 1.00 89.31 81 HIS A C 1
ATOM 657 O O . HIS A 1 81 ? -8.209 -1.502 3.600 1.00 89.31 81 HIS A O 1
ATOM 663 N N . LEU A 1 82 ? -6.107 -2.234 3.400 1.00 89.56 82 LEU A N 1
ATOM 664 C CA . LEU A 1 82 ? -5.573 -1.259 4.368 1.00 89.56 82 LEU A CA 1
ATOM 665 C C . LEU A 1 82 ? -5.859 0.193 3.959 1.00 89.56 82 LEU A C 1
ATOM 667 O O . LEU A 1 82 ? -6.121 1.032 4.817 1.00 89.56 82 LEU A O 1
ATOM 671 N N . LEU A 1 83 ? -5.791 0.503 2.661 1.00 93.00 83 LEU A N 1
ATOM 672 C CA . LEU A 1 83 ? -6.083 1.847 2.155 1.00 93.00 83 LEU A CA 1
ATOM 673 C C . LEU A 1 83 ? -7.573 2.172 2.257 1.00 93.00 83 LEU A C 1
ATOM 675 O O . LEU A 1 83 ? -7.927 3.295 2.610 1.00 93.00 83 LEU A O 1
ATOM 679 N N . GLU A 1 84 ? -8.434 1.205 1.948 1.00 92.12 84 GLU A N 1
ATOM 680 C CA . GLU A 1 84 ? -9.889 1.340 2.037 1.00 92.12 84 GLU A CA 1
ATOM 681 C C . GLU A 1 84 ? -10.343 1.541 3.487 1.00 92.12 84 GLU A C 1
ATOM 683 O O . GLU A 1 84 ? -11.151 2.429 3.747 1.00 92.12 84 GLU A O 1
ATOM 688 N N . GLU A 1 85 ? -9.763 0.821 4.450 1.00 89.88 85 GLU A N 1
ATOM 689 C CA . GLU A 1 85 ? -10.076 1.010 5.873 1.00 89.88 85 GLU A CA 1
ATOM 690 C C . GLU A 1 85 ? -9.667 2.407 6.373 1.00 89.88 85 GLU A C 1
ATOM 692 O O . GLU A 1 85 ? -10.434 3.083 7.067 1.00 89.88 85 GLU A O 1
ATOM 697 N N . SER A 1 86 ? -8.506 2.919 5.947 1.00 91.00 86 SER A N 1
ATOM 698 C CA . SER A 1 86 ? -8.128 4.314 6.221 1.00 91.00 86 SER A CA 1
ATOM 699 C C . SER A 1 86 ? -9.067 5.326 5.575 1.00 91.00 86 SER A C 1
ATOM 701 O O . SER A 1 86 ? -9.330 6.372 6.164 1.00 91.00 86 SER A O 1
ATOM 703 N N . LEU A 1 87 ? -9.567 5.035 4.375 1.00 93.44 87 LEU A N 1
ATOM 704 C CA . LEU A 1 87 ? -10.419 5.940 3.610 1.00 93.44 87 LEU A CA 1
ATOM 705 C C . LEU A 1 87 ? -11.855 6.001 4.146 1.00 93.44 87 LEU A C 1
ATOM 707 O O . LEU A 1 87 ? -12.424 7.087 4.258 1.00 93.44 87 LEU A O 1
ATOM 711 N N . TYR A 1 88 ? -12.446 4.842 4.434 1.00 91.00 88 TYR A N 1
ATOM 712 C CA . TYR A 1 88 ? -13.868 4.717 4.753 1.00 91.00 88 TYR A CA 1
ATOM 713 C C . TYR A 1 88 ? -14.144 4.671 6.252 1.00 91.00 88 TYR A C 1
ATOM 715 O O . TYR A 1 88 ? -15.170 5.186 6.691 1.00 91.00 88 TYR A O 1
ATOM 723 N N . ARG A 1 89 ? -13.242 4.074 7.042 1.00 87.12 89 ARG A N 1
ATOM 724 C CA . ARG A 1 89 ? -13.400 3.954 8.501 1.00 87.12 89 ARG A CA 1
ATOM 725 C C . ARG A 1 89 ? -12.497 4.898 9.287 1.00 87.12 89 ARG A C 1
ATOM 727 O O . ARG A 1 89 ? -12.632 4.995 10.506 1.00 87.12 89 ARG A O 1
ATOM 734 N N . GLY A 1 90 ? -11.588 5.598 8.607 1.00 90.31 90 GLY A N 1
ATOM 735 C CA . GLY A 1 90 ? -10.608 6.464 9.256 1.00 90.31 90 GLY A CA 1
ATOM 736 C C . GLY A 1 90 ? -9.639 5.675 10.129 1.00 90.31 90 GLY A C 1
ATOM 737 O O . GLY A 1 90 ? -9.122 6.205 11.107 1.00 90.31 90 GLY A O 1
ATOM 738 N N . GLU A 1 91 ? -9.416 4.397 9.840 1.00 90.06 91 GLU A N 1
ATOM 739 C CA . GLU A 1 91 ? -8.571 3.557 10.676 1.00 90.06 91 GLU A CA 1
ATOM 740 C C . GLU A 1 91 ? -7.115 3.581 10.227 1.00 90.06 91 GLU A C 1
ATOM 742 O O . GLU A 1 91 ? -6.791 3.484 9.041 1.00 90.06 91 GLU A O 1
ATOM 747 N N . ASN A 1 92 ? -6.210 3.694 11.198 1.00 91.75 92 ASN A N 1
ATOM 748 C CA . ASN A 1 92 ? -4.786 3.645 10.932 1.00 91.75 92 ASN A CA 1
ATOM 749 C C . ASN A 1 92 ? -4.336 2.187 10.704 1.00 91.75 92 ASN A 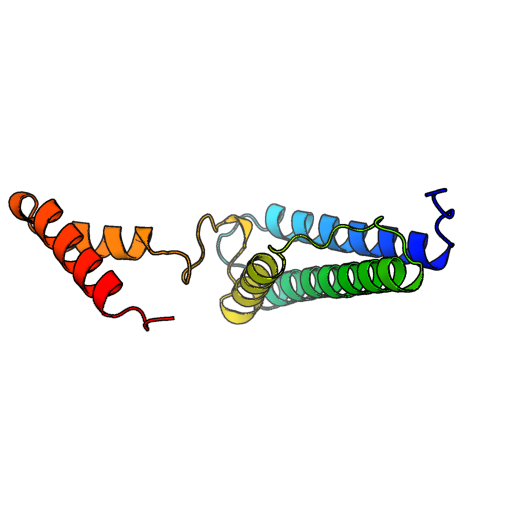C 1
ATOM 751 O O . ASN A 1 92 ? -4.443 1.377 11.634 1.00 91.75 92 ASN A O 1
ATOM 755 N N . PRO A 1 93 ? -3.728 1.859 9.546 1.00 87.94 93 PRO A N 1
ATOM 756 C CA . PRO A 1 93 ? -3.182 0.536 9.247 1.00 87.94 93 PRO A CA 1
ATOM 757 C C . PRO A 1 93 ? -2.148 0.047 10.270 1.00 87.94 93 PRO A C 1
ATOM 759 O O . PRO A 1 93 ? -1.991 -1.154 10.457 1.00 87.94 93 PRO A O 1
ATOM 762 N N . ARG A 1 94 ? -1.475 0.960 10.983 1.00 86.00 94 ARG A N 1
ATOM 763 C CA . ARG A 1 94 ? -0.542 0.642 12.078 1.00 86.00 94 ARG A CA 1
ATOM 764 C C . ARG A 1 94 ? -1.206 -0.112 13.232 1.00 86.00 94 ARG A C 1
ATOM 766 O O . ARG A 1 94 ? -0.556 -0.904 13.906 1.00 86.00 94 ARG A O 1
ATOM 773 N N . GLY A 1 95 ? -2.489 0.155 13.482 1.00 76.62 95 GLY A N 1
ATOM 774 C CA . GLY A 1 95 ? -3.263 -0.479 14.550 1.00 76.62 95 GLY A CA 1
ATOM 775 C C . GLY A 1 95 ? -3.845 -1.844 14.175 1.00 76.62 95 GLY A C 1
ATOM 776 O O . GLY A 1 95 ? -4.524 -2.451 15.005 1.00 76.62 95 GLY A O 1
ATOM 777 N N . TYR A 1 96 ? -3.613 -2.310 12.944 1.00 68.56 96 TYR A N 1
ATOM 778 C CA . TYR A 1 96 ? -4.171 -3.544 12.406 1.00 68.56 96 TYR A CA 1
ATOM 779 C C . TYR A 1 96 ? -3.152 -4.686 12.404 1.00 68.56 96 TYR A C 1
ATOM 781 O O . TYR A 1 96 ? -2.019 -4.544 11.950 1.00 68.56 96 TYR A O 1
ATOM 789 N N . HIS A 1 97 ? -3.582 -5.856 12.884 1.00 57.88 97 HIS A N 1
ATOM 790 C CA . HIS A 1 97 ? -2.783 -7.091 12.873 1.00 57.88 97 HIS A CA 1
ATOM 791 C C . HIS A 1 97 ? -3.483 -8.263 12.153 1.00 57.88 97 HIS A C 1
ATOM 793 O O . HIS A 1 97 ? -2.831 -9.263 11.865 1.00 57.88 97 HIS A O 1
ATOM 799 N N . CYS A 1 98 ? -4.783 -8.144 11.847 1.00 55.84 98 CYS A N 1
ATOM 800 C CA . CYS A 1 98 ? -5.590 -9.073 11.041 1.00 55.84 98 CYS A CA 1
ATOM 801 C C . CYS A 1 98 ? -6.751 -8.304 10.393 1.00 55.84 98 CYS A C 1
ATOM 803 O O . CYS A 1 98 ? -7.352 -7.456 11.052 1.00 55.84 98 CYS A O 1
ATOM 805 N N . PHE A 1 99 ? -7.063 -8.602 9.132 1.00 57.22 99 PHE A N 1
ATOM 806 C CA . PHE A 1 99 ? -8.192 -8.013 8.401 1.00 57.22 99 PHE A CA 1
ATOM 807 C C . PHE A 1 99 ? -9.523 -8.641 8.831 1.00 57.22 99 PHE A C 1
ATOM 809 O O . PHE A 1 99 ? -9.534 -9.797 9.241 1.00 57.22 99 PHE A O 1
ATOM 816 N N . GLU A 1 100 ? -10.650 -7.926 8.723 1.00 55.53 100 GLU A N 1
ATOM 817 C CA . GLU A 1 100 ? -11.981 -8.462 9.082 1.00 55.53 100 GLU A CA 1
ATOM 818 C C . GLU A 1 100 ? -12.404 -9.676 8.224 1.00 55.53 100 GLU A C 1
ATOM 820 O O . GLU A 1 100 ? -13.130 -10.562 8.694 1.00 55.53 100 GLU A O 1
ATOM 825 N N . ASP A 1 101 ? -11.951 -9.739 6.970 1.00 52.41 101 ASP A N 1
ATOM 826 C CA . ASP A 1 101 ? -12.164 -10.863 6.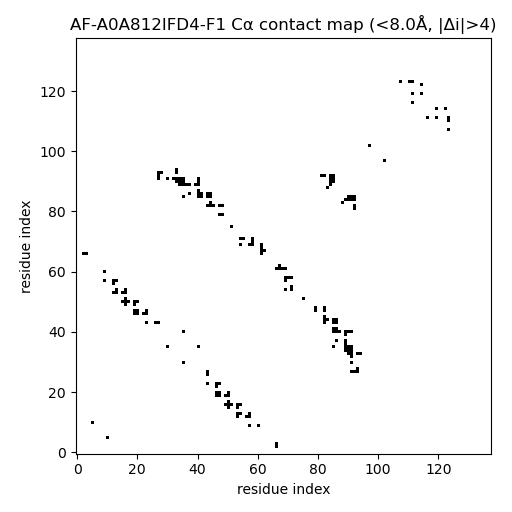051 1.00 52.41 101 ASP A CA 1
ATOM 827 C C . ASP A 1 101 ? -11.234 -12.055 6.351 1.00 52.41 101 ASP A C 1
ATOM 829 O O . ASP A 1 101 ? -11.628 -13.211 6.158 1.00 52.41 101 ASP A O 1
ATOM 833 N N . GLU A 1 102 ? -10.060 -11.791 6.929 1.00 55.22 102 GLU A N 1
ATOM 834 C CA . GLU A 1 102 ? -9.134 -12.783 7.490 1.00 55.22 102 GLU A CA 1
ATOM 835 C C . GLU A 1 102 ? -9.417 -13.119 8.972 1.00 55.22 102 GLU A C 1
ATOM 837 O O . GLU A 1 102 ? -8.805 -14.036 9.531 1.00 55.22 102 GLU A O 1
ATOM 842 N N . ASP A 1 103 ? -10.396 -12.458 9.607 1.00 64.56 103 ASP A N 1
ATOM 843 C CA . ASP A 1 103 ? -10.726 -12.570 11.036 1.00 64.56 103 ASP A CA 1
ATOM 844 C C . ASP A 1 103 ? -11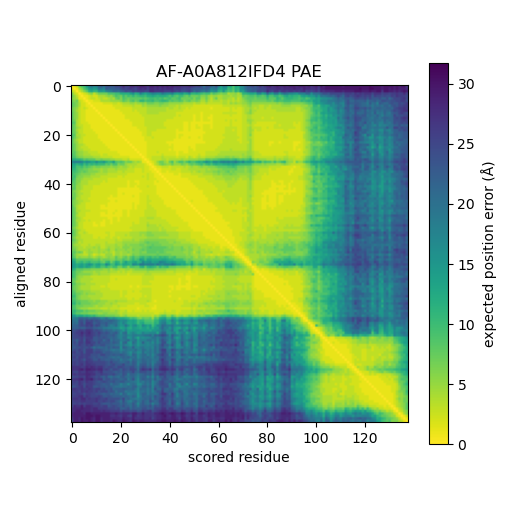.508 -13.850 11.376 1.00 64.56 103 ASP A C 1
ATOM 846 O O . ASP A 1 103 ? -12.497 -13.875 12.118 1.00 64.56 103 ASP A O 1
ATOM 850 N N . ASN A 1 104 ? -11.060 -14.983 10.837 1.00 67.19 104 ASN A N 1
ATOM 851 C CA . ASN A 1 104 ? -11.495 -16.281 11.328 1.00 67.19 104 ASN A CA 1
ATOM 852 C C . ASN A 1 104 ? -11.232 -16.391 12.831 1.00 67.19 104 ASN A C 1
ATOM 854 O O . ASN A 1 104 ? -12.097 -16.868 13.559 1.00 67.19 104 ASN A O 1
ATOM 858 N N . ILE A 1 105 ? -10.086 -15.898 13.301 1.00 69.88 105 ILE A N 1
ATOM 859 C CA . ILE A 1 105 ? -9.703 -15.952 14.713 1.00 69.88 105 ILE A CA 1
ATOM 860 C C . ILE A 1 105 ? -10.623 -15.109 15.599 1.00 69.88 105 ILE A C 1
ATOM 862 O O . ILE A 1 105 ? -11.044 -15.594 16.646 1.00 69.88 105 ILE A O 1
ATOM 866 N N . GLY A 1 106 ? -11.010 -13.898 15.212 1.00 69.81 106 GLY A N 1
ATOM 867 C CA . GLY A 1 106 ? -11.942 -13.084 15.991 1.00 69.81 106 GLY A CA 1
ATOM 868 C C . GLY A 1 106 ? -13.370 -13.622 15.961 1.00 69.81 106 GLY A C 1
ATOM 869 O O . GLY A 1 106 ? -14.058 -13.562 16.984 1.00 69.81 106 GLY A O 1
ATOM 870 N N . ARG A 1 107 ? -13.800 -14.272 14.870 1.00 74.62 107 ARG A N 1
ATOM 871 C CA . ARG A 1 107 ? -15.047 -15.066 14.864 1.00 74.62 107 ARG A CA 1
ATOM 872 C C . ARG A 1 107 ? -14.974 -16.237 15.846 1.00 74.62 107 ARG A C 1
ATOM 874 O O . ARG A 1 107 ? -15.918 -16.432 16.611 1.00 74.62 107 ARG A O 1
ATOM 881 N N . TRP A 1 108 ? -13.858 -16.970 15.878 1.00 79.75 108 TRP A N 1
ATOM 882 C CA . TRP A 1 108 ? -13.634 -18.034 16.862 1.00 79.75 108 TRP A CA 1
ATOM 883 C C . TRP A 1 108 ? -13.632 -17.491 18.287 1.00 79.75 108 TRP A C 1
ATOM 885 O O . TRP A 1 108 ? -14.334 -18.026 19.136 1.00 79.75 108 TRP A O 1
ATOM 895 N N . LYS A 1 109 ? -12.946 -16.372 18.533 1.00 77.00 109 LYS A N 1
ATOM 896 C CA . LYS A 1 109 ? -12.884 -15.704 19.837 1.00 77.00 109 LYS A CA 1
ATOM 897 C C . LYS A 1 109 ? -14.263 -15.277 20.339 1.00 77.00 109 LYS A C 1
ATOM 899 O O . LYS A 1 109 ? -14.589 -15.528 21.496 1.00 77.00 109 LYS A O 1
ATOM 904 N N . LYS A 1 110 ? -15.097 -14.671 19.483 1.00 80.06 110 LYS A N 1
ATOM 905 C CA . LYS A 1 110 ? -16.492 -14.333 19.828 1.00 80.06 110 LYS A CA 1
ATOM 906 C C . LYS A 1 110 ? -17.290 -15.583 20.206 1.00 80.06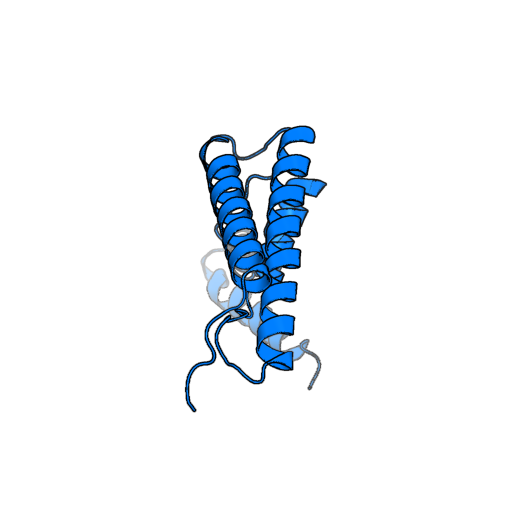 110 LYS A C 1
ATOM 908 O O . LYS A 1 110 ? -18.044 -15.548 21.173 1.00 80.06 110 LYS A O 1
ATOM 913 N N . LEU A 1 111 ? -17.097 -16.686 19.479 1.00 81.94 111 LEU A N 1
ATOM 914 C CA . LEU A 1 111 ? -17.762 -17.954 19.769 1.00 81.94 111 LEU A CA 1
ATOM 915 C C . LEU A 1 111 ? -17.292 -18.562 21.100 1.00 81.94 111 LEU A C 1
ATOM 917 O O . LEU A 1 111 ? -18.130 -19.007 21.881 1.00 81.94 111 LEU A O 1
ATOM 921 N N . CYS A 1 112 ? -15.983 -18.537 21.380 1.00 82.31 112 CYS A N 1
ATOM 922 C CA . CYS A 1 112 ? -15.417 -18.966 22.662 1.00 82.31 112 CYS A CA 1
ATOM 923 C C . CYS A 1 112 ? -16.040 -18.180 23.816 1.00 82.31 112 CYS A C 1
ATOM 925 O O . CYS A 1 112 ? -16.541 -18.774 24.762 1.00 82.31 112 CYS A O 1
ATOM 927 N N . ASN A 1 113 ? -16.075 -16.850 23.700 1.00 83.50 113 ASN A N 1
ATOM 928 C CA . ASN A 1 113 ? -16.609 -15.970 24.740 1.00 83.50 113 ASN A CA 1
ATOM 929 C C . ASN A 1 113 ? -18.113 -16.173 24.991 1.00 83.50 113 ASN A C 1
ATOM 931 O O . ASN A 1 113 ? -18.584 -15.928 26.095 1.00 83.50 113 ASN A O 1
ATOM 935 N N . GLY A 1 114 ? -18.870 -16.598 23.974 1.00 83.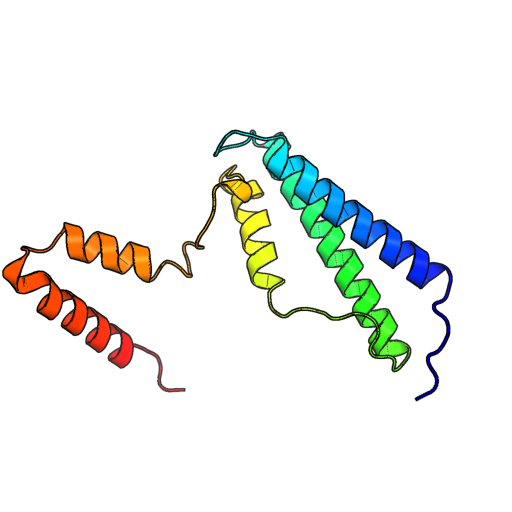06 114 GLY A N 1
ATOM 936 C CA . GLY A 1 114 ? -20.304 -16.884 24.082 1.00 83.06 114 GLY A CA 1
ATOM 937 C C . GLY A 1 114 ? -20.642 -18.320 24.492 1.00 83.06 114 GLY A C 1
ATOM 938 O O . GLY A 1 114 ? -21.821 -18.667 24.533 1.00 83.06 114 GLY A O 1
ATOM 939 N N . THR A 1 115 ? -19.644 -19.172 24.749 1.00 85.75 115 THR A N 1
ATOM 940 C CA . THR A 1 115 ? -19.848 -20.595 25.047 1.00 85.75 115 THR A CA 1
ATOM 941 C C . THR A 1 115 ? -19.409 -20.928 26.469 1.00 85.75 115 THR A C 1
ATOM 943 O O . THR A 1 115 ? -18.373 -20.474 26.943 1.00 85.75 115 THR A O 1
ATOM 946 N N . GLN A 1 116 ? -20.181 -21.769 27.156 1.00 81.44 116 GLN A N 1
ATOM 947 C CA . GLN A 1 116 ? -19.808 -22.301 28.465 1.00 81.44 116 GLN A CA 1
ATOM 948 C C . GLN A 1 116 ? -18.544 -23.174 28.344 1.00 81.44 116 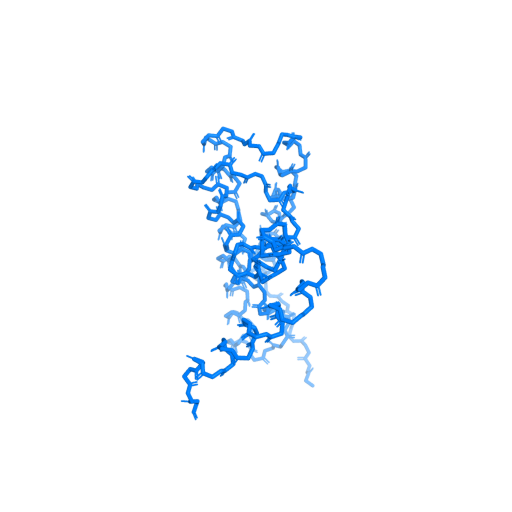GLN A C 1
ATOM 950 O O . GLN A 1 116 ? -18.464 -24.014 27.448 1.00 81.44 116 GLN A O 1
ATOM 955 N N . GLY A 1 117 ? -17.563 -22.983 29.233 1.00 81.50 117 GLY A N 1
ATOM 956 C CA . GLY A 1 117 ? -16.198 -23.510 29.067 1.00 81.50 117 GLY A CA 1
ATOM 957 C C . GLY A 1 117 ? -16.098 -25.013 28.770 1.00 81.50 117 GLY A C 1
ATOM 958 O O . GLY A 1 117 ? -15.329 -25.406 27.900 1.00 81.50 117 GLY A O 1
ATOM 959 N N . SER A 1 118 ? -16.935 -25.845 29.398 1.00 90.25 118 SER A N 1
ATOM 960 C CA . SER A 1 118 ? -16.958 -27.304 29.185 1.00 90.25 118 SER A CA 1
ATOM 961 C C . SER A 1 118 ? -17.440 -27.742 27.796 1.00 90.25 118 SER A C 1
ATOM 963 O O . SER A 1 118 ? -17.190 -28.871 27.389 1.00 90.25 118 SER A O 1
ATOM 965 N N . LEU A 1 119 ? -18.132 -26.868 27.058 1.00 87.31 119 LEU A N 1
ATOM 966 C CA . LEU A 1 119 ? -18.655 -27.141 25.715 1.00 87.31 119 LEU A CA 1
ATOM 967 C C . LEU A 1 119 ? -17.924 -26.358 24.622 1.00 87.31 119 LEU A C 1
ATOM 969 O O . LEU A 1 119 ? -18.276 -26.483 23.447 1.00 87.31 119 LEU A O 1
ATOM 973 N N . MET A 1 120 ? -16.939 -25.538 24.994 1.00 88.81 120 MET A N 1
ATOM 974 C CA . MET A 1 120 ? -16.236 -24.640 24.083 1.00 88.81 120 MET A CA 1
ATOM 975 C C . MET A 1 120 ? -15.634 -25.409 22.903 1.00 88.81 120 MET A C 1
ATOM 977 O O . MET A 1 120 ? -15.975 -25.135 21.755 1.00 88.81 120 MET A O 1
ATOM 981 N N . GLU A 1 121 ? -14.819 -26.425 23.175 1.00 86.94 121 GLU A N 1
ATOM 982 C CA . GLU A 1 121 ? -14.122 -27.209 22.148 1.00 86.94 121 GLU A CA 1
ATOM 983 C C . GLU A 1 121 ? -15.101 -27.881 21.174 1.00 86.94 121 GLU A C 1
ATOM 985 O O . GLU A 1 121 ? -14.975 -27.741 19.955 1.00 86.94 121 GLU A O 1
ATOM 990 N N . PHE A 1 122 ? -16.147 -28.522 21.706 1.00 88.88 122 PHE A N 1
ATOM 991 C CA . PHE A 1 122 ? -17.187 -29.171 20.908 1.00 88.88 122 PHE A CA 1
ATOM 992 C C . PHE A 1 122 ? -17.953 -28.175 20.020 1.00 88.88 122 PHE A C 1
ATOM 994 O O . PHE A 1 122 ? -18.229 -28.451 18.848 1.00 88.88 122 PHE A O 1
ATOM 1001 N N . ARG A 1 123 ? -18.285 -26.991 20.550 1.00 84.25 123 ARG A N 1
ATOM 1002 C CA . ARG A 1 123 ? -19.022 -25.942 19.823 1.00 84.25 123 ARG A CA 1
ATOM 1003 C C . ARG A 1 123 ? -18.167 -25.294 18.738 1.00 84.25 123 ARG A C 1
ATOM 1005 O O . ARG A 1 123 ? -18.690 -25.041 17.649 1.00 84.25 123 ARG A O 1
ATOM 1012 N N . LEU A 1 124 ? -16.877 -25.068 18.995 1.00 85.81 124 LEU A N 1
ATOM 1013 C CA . LEU A 1 124 ? -15.943 -24.584 17.978 1.00 85.81 124 LEU A CA 1
ATOM 1014 C C . LEU A 1 124 ? -15.786 -25.600 16.848 1.00 85.81 124 LEU A C 1
ATOM 1016 O O . LEU A 1 124 ? -15.979 -25.241 15.686 1.00 85.81 124 LEU A O 1
ATOM 1020 N N . LEU A 1 125 ? -15.523 -26.867 17.183 1.00 87.75 125 LEU A N 1
ATOM 1021 C CA . LEU A 1 125 ? -15.386 -27.936 16.195 1.00 87.75 125 LEU A CA 1
ATOM 1022 C C . LEU A 1 125 ? -16.653 -28.072 15.338 1.00 87.75 125 LEU A C 1
ATOM 1024 O O . LEU A 1 125 ? -16.575 -28.095 14.112 1.00 87.75 125 LEU A O 1
ATOM 1028 N N . SER A 1 126 ? -17.830 -28.066 15.965 1.00 87.81 126 SER A N 1
ATOM 1029 C CA . SER A 1 126 ? -19.114 -28.152 15.258 1.00 87.81 126 SER A CA 1
ATOM 1030 C C . SER A 1 126 ? -19.314 -26.996 14.272 1.00 87.81 126 SER A C 1
ATOM 1032 O O . SER A 1 126 ? -19.728 -27.201 13.131 1.00 87.81 126 SER A O 1
ATOM 1034 N N . ARG A 1 127 ? -18.994 -25.759 14.676 1.00 84.31 127 ARG A N 1
ATOM 1035 C CA . ARG A 1 127 ? -19.084 -24.585 13.792 1.00 84.31 127 ARG A CA 1
ATOM 1036 C C . ARG A 1 127 ? -18.054 -24.624 12.666 1.00 84.31 127 ARG A C 1
ATOM 1038 O O . ARG A 1 127 ? -18.354 -24.148 11.573 1.00 84.31 127 ARG A O 1
ATOM 1045 N N . TYR A 1 128 ? -16.878 -25.199 12.907 1.00 81.88 128 TYR A N 1
ATOM 1046 C CA . TYR A 1 128 ? -15.848 -25.368 11.882 1.00 81.88 128 TYR A CA 1
ATOM 1047 C C . TYR A 1 128 ? -16.299 -26.368 10.816 1.00 81.88 128 TYR A C 1
ATOM 1049 O O . TYR A 1 128 ? -16.264 -26.053 9.627 1.00 81.88 128 TYR A O 1
ATOM 1057 N N . LEU A 1 129 ? -16.828 -27.518 11.241 1.00 84.38 129 LEU A N 1
ATOM 1058 C CA . LEU A 1 129 ? -17.361 -28.552 10.352 1.00 84.38 129 LEU A CA 1
ATOM 1059 C C . LEU A 1 129 ? -18.535 -28.048 9.501 1.00 84.38 129 LEU A C 1
ATOM 1061 O O . LEU A 1 129 ? -18.561 -28.292 8.297 1.00 84.38 129 LEU A O 1
ATOM 1065 N N . LEU A 1 130 ? -19.460 -27.273 10.083 1.00 84.25 130 LEU A N 1
ATOM 1066 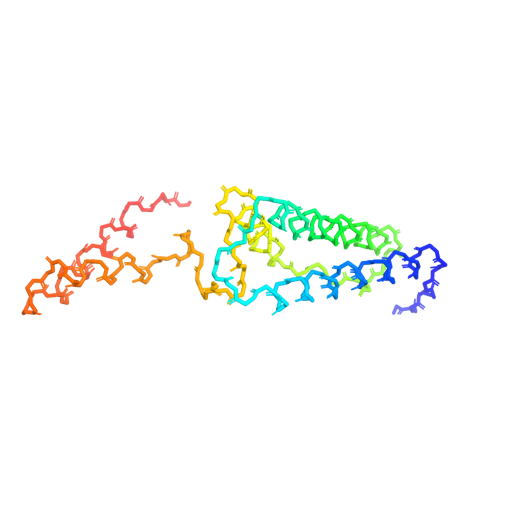C CA . LEU A 1 130 ? -20.545 -26.634 9.324 1.00 84.25 130 LEU A CA 1
ATOM 1067 C C . LEU A 1 130 ? -20.014 -25.707 8.225 1.00 84.25 130 LEU A C 1
ATOM 1069 O O . LEU A 1 130 ? -20.568 -25.653 7.131 1.00 84.25 130 LEU A O 1
ATOM 1073 N N . ARG A 1 131 ? -18.925 -24.987 8.501 1.00 74.94 131 ARG A N 1
ATOM 1074 C CA . ARG A 1 131 ? -18.321 -24.058 7.546 1.00 74.94 131 ARG A CA 1
ATOM 1075 C C . ARG A 1 131 ? -17.565 -24.777 6.428 1.00 74.94 131 ARG A C 1
ATOM 1077 O O . ARG A 1 131 ? -17.613 -24.315 5.294 1.00 74.94 131 ARG A O 1
ATOM 1084 N N . LEU A 1 132 ? -16.925 -25.910 6.728 1.00 76.31 132 LEU A N 1
ATOM 1085 C CA . LEU A 1 132 ? -16.340 -26.795 5.716 1.00 76.31 132 LEU A CA 1
ATOM 1086 C C . LEU A 1 132 ? -17.414 -27.404 4.805 1.00 76.31 132 LEU A C 1
ATOM 1088 O O . LEU A 1 132 ? -17.220 -27.457 3.596 1.00 76.31 132 LEU A O 1
ATOM 1092 N N . GLY A 1 133 ? -18.554 -27.817 5.369 1.00 75.81 133 GLY A N 1
ATOM 1093 C CA . GLY A 1 133 ? -19.677 -28.364 4.599 1.00 75.81 133 GLY A CA 1
ATOM 1094 C C . GLY A 1 133 ? -20.435 -27.323 3.765 1.00 75.81 133 GLY A C 1
ATOM 1095 O O . GLY A 1 133 ? -20.998 -27.667 2.731 1.00 75.81 133 GLY A O 1
ATOM 1096 N N . ALA A 1 134 ? -20.432 -26.056 4.193 1.00 67.06 134 ALA A N 1
ATOM 1097 C CA . ALA A 1 134 ? -21.060 -24.938 3.485 1.00 67.06 134 ALA A CA 1
ATOM 1098 C C . ALA A 1 134 ? -20.158 -24.286 2.419 1.00 67.06 134 ALA A C 1
ATOM 1100 O O . ALA A 1 134 ? -20.623 -23.421 1.676 1.00 67.06 134 ALA A O 1
ATOM 1101 N N . ALA A 1 135 ? -18.875 -24.657 2.345 1.00 53.44 135 ALA A N 1
ATOM 1102 C CA . ALA A 1 135 ? -17.993 -24.166 1.296 1.00 53.44 135 ALA A CA 1
ATOM 1103 C C . ALA A 1 135 ? -18.471 -24.711 -0.065 1.00 53.44 135 ALA A C 1
ATOM 1105 O O . ALA A 1 135 ? -18.700 -25.918 -0.180 1.00 53.44 135 ALA A O 1
ATOM 1106 N N . PRO A 1 136 ? -18.637 -23.863 -1.100 1.00 49.47 136 PRO A N 1
ATOM 1107 C CA . PRO A 1 136 ? -19.025 -24.345 -2.417 1.00 49.47 136 PRO A CA 1
ATOM 1108 C C . PRO A 1 136 ? -18.001 -25.378 -2.890 1.00 49.47 136 PRO A C 1
ATOM 1110 O O . PRO A 1 136 ? -16.791 -25.133 -2.837 1.00 49.47 136 PRO A O 1
ATOM 1113 N N . LYS A 1 137 ? -18.492 -26.546 -3.322 1.00 52.22 137 LYS A N 1
ATOM 1114 C CA . LYS A 1 137 ? -17.661 -27.543 -4.000 1.00 52.22 137 LYS A CA 1
ATOM 1115 C C . LYS A 1 137 ? -17.048 -26.853 -5.219 1.00 52.22 137 LYS A C 1
ATOM 1117 O O . LYS A 1 137 ? -17.791 -26.347 -6.057 1.00 52.22 137 LYS A O 1
ATOM 1122 N N . ARG A 1 138 ? -15.719 -26.750 -5.237 1.00 44.75 138 ARG A N 1
ATOM 1123 C CA . ARG A 1 138 ? -14.970 -26.294 -6.411 1.00 44.75 138 ARG A CA 1
ATOM 1124 C C . ARG A 1 138 ? -15.129 -27.280 -7.555 1.00 44.75 138 ARG A C 1
ATOM 1126 O O . ARG A 1 138 ? -15.215 -28.492 -7.251 1.00 44.75 138 ARG A O 1
#

pLDDT: mean 84.45, std 12.54, range [44.75, 97.06]

Sequence (138 aa):
MLSRKPGDREIKLASLSTDCLLRWFHLIETSPKRFVSQEQGQLIANTGYSFQRLARALAQFAVTASVMRWKLLPKFHVYTHLLEESLYRGENPRGYHCFEDEDNIGRWKKLCNGTQGSLMEFRLLSRYLLRLGAAPKR

Solvent-accessible surface area (backbone atoms only — not comparable to full-atom values): 7813 Å² total; per-residue (Å²): 133,84,82,75,78,82,50,72,70,56,50,52,41,51,50,53,23,50,50,26,48,52,50,31,53,49,53,42,64,75,41,86,48,57,60,46,53,64,68,55,10,44,52,45,22,54,32,44,53,49,18,52,54,34,51,51,50,49,36,50,53,20,58,78,68,74,43,95,78,56,83,82,64,88,59,54,62,62,52,48,50,44,29,48,40,10,48,76,70,15,35,32,60,74,71,55,91,72,51,84,92,67,32,59,63,58,54,49,50,55,50,48,76,75,37,61,76,96,47,28,67,63,52,52,52,53,53,50,52,52,52,63,71,66,49,78,84,128

Nearest PDB structures (foldseek):
  5vxj-assembly1_A  TM=5.686E-01  e=5.638E+00  Shigella flexneri
  5vxm-assembly1_A  TM=5.177E-01  e=7.056E+00  Shigella flexneri